Protein AF-A0A5K1EJR1-F1 (afdb_monomer_lite)

Secondary structure (DSSP, 8-state):
-EETTTTEEPPP------GGG----------GGGGT-SS--HHHHHHHHHHHHHHHHHHGGG---EETTEE-S--SHHHHHHHHHHHHHHT-SSPP-

Organism: NCBI:txid210225

Sequence (97 aa):
VFTNNMGNKSDPCITKCKERENWTKVTFKPDLAKFNMAHLEEDVVALMKKRVMDLAGCLGKSVKVELNGQRLPVKSFGDYVNLYLESASKSRPEPLP

Radius of gyration: 19.42 Å; chains: 1; bounding box: 47×41×45 Å

pLDDT: mean 92.46, std 6.81, range [66.81, 97.94]

InterPro domains:
  IPR036890 Histidine kinase/HSP90-like ATPase superfamily [G3DSA:3.30.565.10] (1-88)
  IPR036890 Histidine kinase/HSP90-like ATPase superfamily [SSF55874] (2-74)
  IPR050634 DNA Topoisomerase II [PTHR10169] (1-91)

Structure (mmCIF, N/CA/C/O backbone):
data_AF-A0A5K1EJR1-F1
#
_entry.id   AF-A0A5K1EJR1-F1
#
loop_
_atom_site.group_PDB
_atom_site.id
_atom_site.type_symbol
_atom_site.label_atom_id
_atom_site.label_alt_id
_atom_site.label_comp_id
_atom_site.label_asym_id
_atom_site.label_entity_id
_atom_site.label_seq_id
_atom_site.pdbx_PDB_ins_code
_atom_site.Cartn_x
_atom_site.Cartn_y
_atom_site.Cartn_z
_atom_site.occupancy
_atom_site.B_iso_or_equiv
_atom_site.auth_seq_id
_atom_site.auth_comp_id
_atom_site.auth_asym_id
_atom_site.auth_atom_id
_atom_site.pdbx_PDB_model_num
ATOM 1 N N . VAL A 1 1 ? 12.356 -0.811 -15.402 1.00 93.69 1 VAL A N 1
ATOM 2 C CA . VAL A 1 1 ? 11.211 -1.744 -15.269 1.00 93.69 1 VAL A CA 1
ATOM 3 C C . VAL A 1 1 ? 11.762 -3.137 -15.033 1.00 93.69 1 VAL A C 1
ATOM 5 O O . VAL A 1 1 ? 12.752 -3.494 -15.659 1.00 93.69 1 VAL A O 1
ATOM 8 N N . PHE A 1 2 ? 11.165 -3.897 -14.120 1.00 97.56 2 PHE A N 1
ATOM 9 C CA . PHE A 1 2 ? 11.524 -5.299 -13.901 1.00 97.56 2 PHE A CA 1
ATOM 10 C C . PHE A 1 2 ? 10.503 -6.213 -14.582 1.00 97.56 2 PHE A C 1
ATOM 12 O O . PHE A 1 2 ? 9.308 -5.914 -14.556 1.00 97.56 2 PHE A O 1
ATOM 19 N N . THR A 1 3 ? 10.961 -7.313 -15.180 1.00 97.31 3 THR A N 1
ATOM 20 C CA . THR A 1 3 ? 10.103 -8.335 -15.808 1.00 97.31 3 THR A CA 1
ATOM 21 C C . THR A 1 3 ? 10.600 -9.744 -15.476 1.00 97.31 3 THR A C 1
ATOM 23 O O . THR A 1 3 ? 11.666 -9.905 -14.883 1.00 97.31 3 THR A O 1
ATOM 26 N N . ASN A 1 4 ? 9.798 -10.764 -15.808 1.00 96.19 4 ASN A N 1
ATOM 27 C CA . ASN A 1 4 ? 10.104 -12.180 -15.571 1.00 96.19 4 ASN A CA 1
ATOM 28 C C . ASN A 1 4 ? 10.508 -12.475 -14.112 1.00 96.19 4 ASN A C 1
ATOM 30 O O . ASN A 1 4 ? 11.629 -12.885 -13.829 1.00 96.19 4 ASN A O 1
ATOM 34 N N . ASN A 1 5 ? 9.606 -12.163 -13.171 1.00 95.94 5 ASN A N 1
ATOM 35 C CA . ASN A 1 5 ? 9.821 -12.318 -11.725 1.00 95.94 5 ASN A CA 1
ATOM 36 C C . ASN A 1 5 ? 11.121 -11.659 -11.216 1.00 95.94 5 ASN A C 1
ATOM 38 O O . ASN A 1 5 ? 11.861 -12.251 -10.439 1.00 95.94 5 ASN A O 1
ATOM 42 N N . MET A 1 6 ? 11.387 -10.428 -11.672 1.00 95.44 6 MET A N 1
ATOM 43 C CA . MET A 1 6 ? 12.616 -9.663 -11.407 1.00 95.44 6 MET A CA 1
ATOM 44 C C . MET A 1 6 ? 13.908 -10.263 -11.983 1.00 95.44 6 MET A C 1
ATOM 46 O O . MET A 1 6 ? 14.973 -9.695 -11.753 1.00 95.44 6 MET A O 1
ATOM 50 N N . GLY A 1 7 ? 13.835 -11.335 -12.777 1.00 97.00 7 GLY A N 1
ATOM 51 C CA . GLY A 1 7 ? 14.995 -11.899 -13.472 1.00 97.00 7 GLY A CA 1
ATOM 52 C C . GLY A 1 7 ? 15.575 -10.954 -14.526 1.00 97.00 7 GLY A C 1
ATOM 53 O O . GLY A 1 7 ? 16.777 -10.962 -14.766 1.00 97.00 7 GLY A O 1
ATOM 54 N N . ASN A 1 8 ? 14.737 -10.085 -15.097 1.00 97.50 8 ASN A N 1
ATOM 55 C CA . ASN A 1 8 ? 15.161 -9.067 -16.049 1.00 97.50 8 ASN A CA 1
ATOM 56 C C . ASN A 1 8 ? 14.997 -7.671 -15.446 1.00 97.50 8 ASN A C 1
ATOM 58 O O . ASN A 1 8 ? 13.937 -7.325 -14.912 1.00 97.50 8 ASN A O 1
ATOM 62 N N . LYS A 1 9 ? 16.028 -6.841 -15.605 1.00 97.75 9 LYS A N 1
ATOM 63 C CA . LYS A 1 9 ? 16.053 -5.438 -15.189 1.00 97.75 9 LYS A CA 1
ATOM 64 C C . LYS A 1 9 ? 16.357 -4.567 -16.404 1.00 97.75 9 LYS A C 1
ATOM 66 O O . LYS A 1 9 ? 17.412 -4.715 -17.004 1.00 97.75 9 LYS A O 1
ATOM 71 N N . SER A 1 10 ? 15.445 -3.661 -16.753 1.00 97.38 10 SER A N 1
ATOM 72 C CA . SER A 1 10 ? 15.708 -2.645 -17.777 1.00 97.38 10 SER A CA 1
ATOM 73 C C . SER A 1 10 ? 16.487 -1.466 -17.199 1.00 97.38 10 SER A C 1
ATOM 75 O O . SER A 1 10 ? 16.384 -1.175 -15.999 1.00 97.38 10 SER A O 1
ATOM 77 N N . ASP A 1 11 ? 17.151 -0.722 -18.078 1.00 97.94 11 ASP A N 1
ATOM 78 C CA . ASP A 1 11 ? 17.771 0.547 -17.717 1.00 97.94 11 ASP A CA 1
ATOM 79 C C . ASP A 1 11 ? 16.738 1.555 -17.183 1.00 97.94 11 ASP A C 1
ATOM 81 O O . ASP A 1 11 ? 15.559 1.527 -17.579 1.00 97.94 11 ASP A O 1
ATOM 85 N N . PRO A 1 12 ? 17.140 2.415 -16.231 1.00 96.88 12 PRO A N 1
ATOM 86 C CA . PRO A 1 12 ? 16.282 3.464 -15.707 1.00 96.88 12 PRO A CA 1
ATOM 87 C C . PRO A 1 12 ? 16.108 4.591 -16.733 1.00 96.88 12 PRO A C 1
ATOM 89 O O . PRO A 1 12 ? 17.061 5.018 -17.376 1.00 96.88 12 PRO A O 1
ATOM 92 N N . CYS A 1 13 ? 14.892 5.131 -16.830 1.00 94.94 13 CYS A N 1
ATOM 93 C CA . CYS A 1 13 ? 14.651 6.397 -17.517 1.00 94.94 13 CYS A CA 1
ATOM 94 C C . CYS A 1 13 ? 14.792 7.531 -16.497 1.00 94.94 13 CYS A C 1
ATOM 96 O O . CYS A 1 13 ? 14.021 7.589 -15.538 1.00 94.94 13 CYS A O 1
ATOM 98 N N . ILE A 1 14 ? 15.793 8.395 -16.677 1.00 96.44 14 ILE A N 1
ATOM 99 C CA . ILE A 1 14 ? 16.098 9.498 -15.761 1.00 96.44 14 ILE A CA 1
ATOM 100 C C . ILE A 1 14 ? 15.877 10.815 -16.503 1.00 96.44 14 ILE A C 1
ATOM 102 O O . ILE A 1 14 ? 16.524 11.090 -17.511 1.00 96.44 14 ILE A O 1
ATOM 106 N N . THR A 1 15 ? 14.971 11.641 -15.988 1.00 95.31 15 THR A N 1
ATOM 107 C CA . THR A 1 15 ? 14.628 12.955 -16.545 1.00 95.31 15 THR A CA 1
ATOM 108 C C . THR A 1 15 ? 14.685 14.024 -15.461 1.00 95.31 15 THR A C 1
ATOM 110 O O . THR A 1 15 ? 14.643 13.720 -14.269 1.00 95.31 15 THR A O 1
ATOM 113 N N . LYS A 1 16 ? 14.760 15.299 -15.861 1.00 95.75 16 LYS A N 1
ATOM 114 C CA . LYS A 1 16 ? 14.651 16.418 -14.913 1.00 95.75 16 LYS A CA 1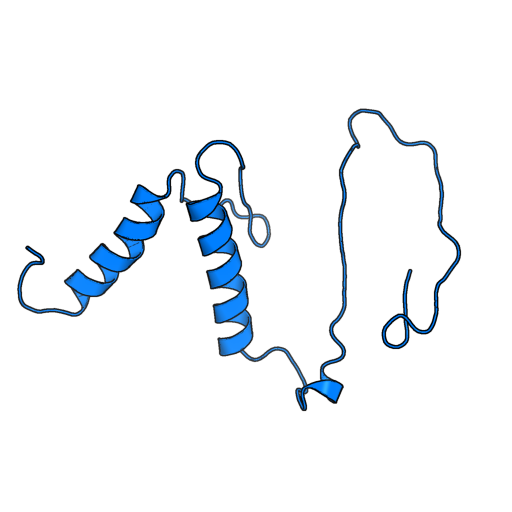
ATOM 115 C C . LYS A 1 16 ? 13.305 16.335 -14.181 1.00 95.75 16 LYS A C 1
ATOM 117 O O . LYS A 1 16 ? 12.270 16.214 -14.830 1.00 95.75 16 LYS A O 1
ATOM 122 N N . CYS A 1 17 ? 13.337 16.414 -12.855 1.00 94.62 17 CYS A N 1
ATOM 123 C CA . CYS A 1 17 ? 12.164 16.362 -11.984 1.00 94.62 17 CYS A CA 1
ATOM 124 C C . CYS A 1 17 ? 11.984 17.719 -11.295 1.00 94.62 17 CYS A C 1
ATOM 126 O O . CYS A 1 17 ? 12.969 18.336 -10.877 1.00 94.62 17 CYS A O 1
ATOM 128 N N . LYS A 1 18 ? 10.744 18.203 -11.194 1.00 95.06 18 LYS A N 1
ATOM 129 C CA . LYS A 1 18 ? 10.439 19.410 -10.414 1.00 95.06 18 LYS A CA 1
ATOM 130 C C . LYS A 1 18 ? 10.371 19.045 -8.935 1.00 95.06 18 LYS A C 1
ATOM 132 O O . LYS A 1 18 ? 9.867 17.989 -8.582 1.00 95.06 18 LYS A O 1
ATOM 137 N N . GLU A 1 19 ? 10.765 19.957 -8.055 1.00 91.69 19 GLU A N 1
ATOM 138 C CA . GLU A 1 19 ? 10.738 19.728 -6.601 1.00 91.69 19 GLU A CA 1
ATOM 139 C C . GLU A 1 19 ? 9.345 19.325 -6.073 1.00 91.69 19 GLU A C 1
ATOM 141 O O . GLU A 1 19 ? 9.219 18.478 -5.193 1.00 91.69 19 GLU A O 1
ATOM 146 N N . ARG A 1 20 ? 8.275 19.864 -6.679 1.00 92.50 20 ARG A N 1
ATOM 147 C CA . ARG A 1 20 ? 6.877 19.527 -6.346 1.00 92.50 20 ARG A CA 1
ATOM 148 C C . ARG A 1 20 ? 6.443 18.120 -6.780 1.00 92.50 20 ARG A C 1
ATOM 150 O O . ARG A 1 20 ? 5.382 17.668 -6.368 1.00 92.50 20 ARG A O 1
ATOM 157 N N . GLU A 1 21 ? 7.229 17.439 -7.608 1.00 91.19 21 GLU A N 1
ATOM 158 C CA . GLU A 1 21 ? 6.964 16.088 -8.121 1.00 91.19 21 GLU A CA 1
ATOM 159 C C . GLU A 1 21 ? 7.768 15.023 -7.345 1.00 91.19 21 GLU A C 1
ATOM 161 O O . GLU A 1 21 ? 8.019 13.929 -7.843 1.00 91.19 21 GLU A O 1
ATOM 166 N N . ASN A 1 22 ? 8.166 15.329 -6.104 1.00 92.50 22 ASN A N 1
ATOM 167 C CA . ASN A 1 22 ? 8.880 14.402 -5.232 1.00 92.50 22 ASN A CA 1
ATOM 168 C C . ASN A 1 22 ? 7.929 13.365 -4.609 1.00 92.50 22 ASN A C 1
ATOM 170 O O . ASN A 1 22 ? 7.352 13.578 -3.541 1.00 92.50 22 ASN A O 1
ATOM 174 N N . TRP A 1 23 ? 7.753 12.237 -5.291 1.00 94.88 23 TRP A N 1
ATOM 175 C CA . TRP A 1 23 ? 6.977 11.100 -4.805 1.00 94.88 23 TRP A CA 1
ATOM 176 C C . TRP A 1 23 ? 7.532 9.783 -5.346 1.00 94.88 23 TRP A C 1
ATOM 178 O O . TRP A 1 23 ? 8.249 9.737 -6.343 1.00 94.88 23 TRP A O 1
ATOM 188 N N . THR A 1 24 ? 7.162 8.682 -4.693 1.00 95.94 24 THR A N 1
ATOM 189 C CA . THR A 1 24 ? 7.456 7.327 -5.172 1.00 95.94 24 THR A CA 1
ATOM 190 C C . THR A 1 24 ? 6.155 6.641 -5.565 1.00 95.94 24 THR A C 1
ATOM 192 O O . THR A 1 24 ? 5.235 6.553 -4.755 1.00 95.94 24 THR A O 1
ATOM 195 N N . LYS A 1 25 ? 6.073 6.129 -6.799 1.00 95.69 25 LYS A N 1
ATOM 196 C CA . LYS A 1 25 ? 4.963 5.283 -7.257 1.00 95.69 25 LYS A CA 1
ATOM 197 C C . LYS A 1 25 ? 5.497 3.912 -7.609 1.00 95.69 25 LYS A C 1
ATOM 199 O O . LYS A 1 25 ? 6.387 3.782 -8.446 1.00 95.69 25 LYS A O 1
ATOM 204 N N . VAL A 1 26 ? 4.889 2.895 -7.018 1.00 97.00 26 VAL A N 1
ATOM 205 C CA . VAL A 1 26 ? 5.125 1.502 -7.380 1.00 97.00 26 VAL A CA 1
ATOM 206 C C . VAL A 1 26 ? 3.941 1.022 -8.210 1.00 97.00 26 VAL A C 1
ATOM 208 O O . VAL A 1 26 ? 2.786 1.227 -7.847 1.00 97.00 26 VAL A O 1
ATOM 211 N N . THR A 1 27 ? 4.219 0.397 -9.350 1.00 97.44 27 THR A N 1
ATOM 212 C CA . THR A 1 27 ? 3.211 -0.246 -10.196 1.00 97.44 27 THR A CA 1
ATOM 213 C C . THR A 1 27 ? 3.713 -1.637 -10.533 1.00 97.44 27 THR A C 1
ATOM 215 O O . THR A 1 27 ? 4.847 -1.791 -10.983 1.00 97.44 27 THR A O 1
ATOM 218 N N . PHE A 1 28 ? 2.883 -2.647 -10.297 1.00 97.19 28 PHE A N 1
ATOM 219 C CA . PHE A 1 28 ? 3.221 -4.035 -10.573 1.00 97.19 28 PHE A CA 1
ATOM 220 C C . PHE A 1 28 ? 2.011 -4.767 -11.151 1.00 97.19 28 PHE A C 1
ATOM 222 O O . PHE A 1 28 ? 0.866 -4.384 -10.914 1.00 97.19 28 PHE A O 1
ATOM 229 N N . LYS A 1 29 ? 2.286 -5.829 -11.908 1.00 96.50 29 LYS A N 1
ATOM 230 C CA . LYS A 1 29 ? 1.296 -6.803 -12.364 1.00 96.50 29 LYS A CA 1
ATOM 231 C C . LYS A 1 29 ? 1.696 -8.156 -11.769 1.00 96.50 29 LYS A C 1
ATOM 233 O O . LYS A 1 29 ? 2.796 -8.614 -12.083 1.00 96.50 29 LYS A O 1
ATOM 238 N N . PRO A 1 30 ? 0.882 -8.759 -10.888 1.00 96.00 30 PRO A N 1
ATOM 239 C CA . PRO A 1 30 ? 1.222 -10.040 -10.287 1.00 96.00 30 PRO A CA 1
ATOM 240 C C . PRO A 1 30 ? 1.261 -11.142 -11.348 1.00 96.00 30 PRO A C 1
ATOM 242 O O . PRO A 1 30 ? 0.489 -11.136 -12.309 1.00 96.00 30 PRO A O 1
ATOM 245 N N . ASP A 1 31 ? 2.164 -12.095 -11.150 1.00 96.88 31 ASP A N 1
ATOM 246 C CA . ASP A 1 31 ? 2.233 -13.320 -11.939 1.00 96.88 31 ASP A CA 1
ATOM 247 C C . ASP A 1 31 ? 1.207 -14.321 -11.396 1.00 96.88 31 ASP A C 1
ATOM 249 O O . ASP A 1 31 ? 1.512 -15.151 -10.541 1.00 96.88 31 ASP A O 1
ATOM 253 N N . LEU A 1 32 ? -0.045 -14.167 -11.835 1.00 96.81 32 LEU A N 1
ATOM 254 C CA . LEU A 1 32 ? -1.186 -14.930 -11.320 1.00 96.81 32 LEU A CA 1
ATOM 255 C C . LEU A 1 32 ? -1.064 -16.437 -11.578 1.00 96.81 32 LEU A C 1
ATOM 257 O O . LEU A 1 32 ? -1.530 -17.229 -10.762 1.00 96.81 32 LEU A O 1
ATOM 261 N N . ALA A 1 33 ? -0.365 -16.838 -12.644 1.00 96.81 33 ALA A N 1
ATOM 262 C CA . ALA A 1 33 ? -0.143 -18.244 -12.964 1.00 96.81 33 ALA A CA 1
ATOM 263 C C . ALA A 1 33 ? 0.627 -18.971 -11.849 1.00 96.81 33 ALA A C 1
ATOM 265 O O . ALA A 1 33 ? 0.327 -20.123 -11.554 1.00 96.81 33 ALA A O 1
ATOM 266 N N . LYS A 1 34 ? 1.552 -18.288 -11.156 1.00 96.31 34 LYS A N 1
ATOM 267 C CA . LYS A 1 34 ? 2.263 -18.862 -9.996 1.00 96.31 34 LYS A CA 1
ATOM 268 C C . LYS A 1 34 ? 1.377 -19.095 -8.776 1.00 96.31 34 LYS A C 1
ATOM 270 O O . LYS A 1 34 ? 1.747 -19.872 -7.903 1.00 96.31 34 LYS A O 1
ATOM 275 N N . PHE A 1 35 ? 0.232 -18.426 -8.719 1.00 95.94 35 PHE A N 1
ATOM 276 C CA . PHE A 1 35 ? -0.771 -18.599 -7.674 1.00 95.94 35 PHE A CA 1
ATOM 277 C C . PHE A 1 35 ? -1.929 -19.493 -8.133 1.00 95.94 35 PHE A C 1
ATOM 279 O O . PHE A 1 35 ? -2.910 -19.615 -7.410 1.00 95.94 35 PHE A O 1
ATOM 286 N N . ASN A 1 36 ? -1.826 -20.120 -9.315 1.00 96.25 36 ASN A N 1
ATOM 287 C CA . ASN A 1 36 ? -2.908 -20.873 -9.956 1.00 96.25 36 ASN A CA 1
ATOM 288 C C . ASN A 1 36 ? -4.189 -20.040 -10.162 1.00 96.25 36 ASN A C 1
ATOM 290 O O . ASN A 1 36 ? -5.295 -20.570 -10.112 1.00 96.25 36 ASN A O 1
ATOM 294 N N . MET A 1 37 ? -4.039 -18.735 -10.409 1.00 96.19 37 MET A N 1
ATOM 295 C CA . MET A 1 37 ? -5.143 -17.796 -10.617 1.00 96.19 37 MET A CA 1
ATOM 296 C C . MET A 1 37 ? -5.184 -17.318 -12.073 1.00 96.19 37 MET A C 1
ATOM 298 O O . MET A 1 37 ? -4.148 -17.054 -12.687 1.00 96.19 37 MET A O 1
ATOM 302 N N . ALA A 1 38 ? -6.387 -17.142 -12.623 1.00 95.88 38 ALA A N 1
ATOM 303 C CA . ALA A 1 38 ? -6.578 -16.543 -13.951 1.00 95.88 38 ALA A CA 1
ATOM 304 C C . ALA A 1 38 ? -6.776 -15.018 -13.885 1.00 95.88 38 ALA A C 1
ATOM 306 O O . ALA A 1 38 ? -6.374 -14.279 -14.783 1.00 95.88 38 ALA A O 1
ATOM 307 N N . HIS A 1 39 ? -7.395 -14.543 -12.809 1.00 96.25 39 HIS A N 1
ATOM 308 C CA . HIS A 1 39 ? -7.668 -13.138 -12.526 1.00 96.25 39 HIS A CA 1
ATOM 309 C C . HIS A 1 39 ? -7.690 -12.937 -11.005 1.00 96.25 39 HIS A C 1
ATOM 311 O O . HIS A 1 39 ? -7.619 -13.907 -10.257 1.00 96.25 39 HIS A O 1
ATOM 317 N N . LEU A 1 40 ? -7.750 -11.688 -10.541 1.00 96.44 40 LEU A N 1
ATOM 318 C CA . LEU A 1 40 ? -7.950 -11.410 -9.119 1.00 96.44 40 LEU A CA 1
ATOM 319 C C . LEU A 1 40 ? -9.426 -11.620 -8.775 1.00 96.44 40 LEU A C 1
ATOM 321 O O . LEU A 1 40 ? -10.271 -10.838 -9.208 1.00 96.44 40 LEU A O 1
ATOM 325 N N . GLU A 1 41 ? -9.702 -12.679 -8.023 1.00 96.50 41 GLU A N 1
ATOM 326 C CA . GLU A 1 41 ? -11.033 -13.017 -7.519 1.00 96.50 41 GLU A CA 1
ATOM 327 C C . GLU A 1 41 ? -11.546 -11.954 -6.534 1.00 96.50 41 GLU A C 1
ATOM 329 O O . GLU A 1 41 ? -10.780 -11.168 -5.960 1.00 96.50 41 GLU A O 1
ATOM 334 N N . GLU A 1 42 ? -12.867 -11.887 -6.371 1.00 97.12 42 GLU A N 1
ATOM 335 C CA . GLU A 1 42 ? -13.523 -10.825 -5.604 1.00 97.12 42 GLU A CA 1
ATOM 336 C C . GLU A 1 42 ? -13.104 -10.810 -4.127 1.00 97.12 42 GLU A C 1
ATOM 338 O O . 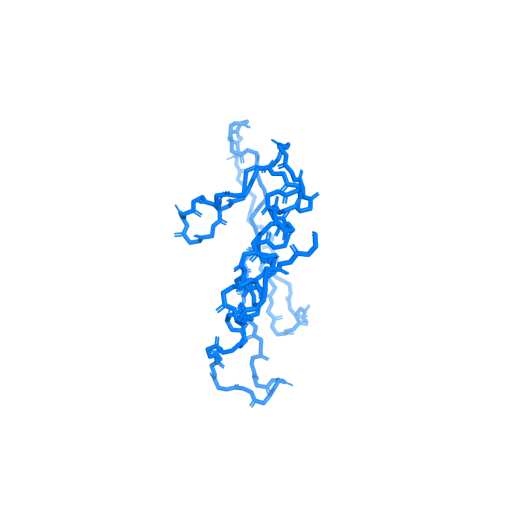GLU A 1 42 ? -12.908 -9.737 -3.553 1.00 97.12 42 GLU A O 1
ATOM 343 N N . ASP A 1 43 ? -12.903 -11.979 -3.528 1.00 95.94 43 ASP A N 1
ATOM 344 C CA . ASP A 1 43 ? -12.466 -12.156 -2.143 1.00 95.94 43 ASP A CA 1
ATOM 345 C C . ASP A 1 43 ? -11.021 -11.675 -1.920 1.00 95.94 43 ASP A C 1
ATOM 347 O O . ASP A 1 43 ? -10.741 -10.954 -0.957 1.00 95.94 43 ASP A O 1
ATOM 351 N N . VAL A 1 44 ? -10.110 -11.973 -2.849 1.00 96.25 44 VAL A N 1
ATOM 352 C CA . VAL A 1 44 ? -8.725 -11.486 -2.841 1.00 96.25 44 VAL A CA 1
ATOM 353 C C . VAL A 1 44 ? -8.706 -9.968 -2.984 1.00 96.25 44 VAL A C 1
ATOM 355 O O . VAL A 1 44 ? -7.998 -9.275 -2.243 1.00 96.25 44 VAL A O 1
ATOM 358 N N . VAL A 1 45 ? -9.519 -9.423 -3.892 1.00 97.25 45 VAL A N 1
ATOM 359 C CA . VAL A 1 45 ? -9.678 -7.971 -4.037 1.00 97.25 45 VAL A CA 1
ATOM 360 C C . VAL A 1 45 ? -10.255 -7.363 -2.757 1.00 97.25 45 VAL A C 1
ATOM 362 O O . VAL A 1 45 ? -9.762 -6.325 -2.309 1.00 97.25 45 VAL A O 1
ATOM 365 N N . ALA A 1 46 ? -11.255 -7.987 -2.135 1.00 97.31 46 ALA A N 1
ATOM 366 C CA . ALA A 1 46 ? -11.827 -7.531 -0.871 1.00 97.31 46 ALA A CA 1
ATOM 367 C C . ALA A 1 46 ? -10.774 -7.513 0.246 1.00 97.31 46 ALA A C 1
ATOM 369 O O . ALA A 1 46 ? -10.668 -6.519 0.970 1.00 97.31 46 ALA A O 1
ATOM 370 N N . LEU A 1 47 ? -9.926 -8.542 0.329 1.00 97.31 47 LEU A N 1
ATOM 371 C CA . LEU A 1 47 ? -8.828 -8.610 1.291 1.00 97.31 47 LEU A CA 1
ATOM 372 C C . LEU A 1 47 ? -7.782 -7.508 1.053 1.00 97.31 47 LEU A C 1
ATOM 374 O O . LEU A 1 47 ? -7.337 -6.863 2.006 1.00 97.31 47 LEU A O 1
ATOM 378 N N . MET A 1 48 ? -7.424 -7.233 -0.206 1.00 97.62 48 MET A N 1
ATOM 379 C CA . MET A 1 48 ? -6.525 -6.124 -0.553 1.00 97.62 48 MET A CA 1
ATOM 380 C C . MET A 1 48 ? -7.133 -4.767 -0.179 1.00 97.62 48 MET A C 1
ATOM 382 O O . MET A 1 48 ? -6.460 -3.951 0.450 1.00 97.62 48 MET A O 1
ATOM 386 N N . LYS A 1 49 ? -8.415 -4.532 -0.498 1.00 97.06 49 LYS A N 1
ATOM 387 C CA . LYS A 1 49 ? -9.140 -3.306 -0.115 1.00 97.06 49 LYS A CA 1
ATOM 388 C C . LYS A 1 49 ? -9.171 -3.136 1.406 1.00 97.06 49 LYS A C 1
ATOM 390 O O . LYS A 1 49 ? -8.864 -2.054 1.909 1.00 97.06 49 LYS A O 1
ATOM 395 N N . LYS A 1 50 ? -9.463 -4.215 2.139 1.00 95.75 50 LYS A N 1
ATOM 396 C CA . LYS A 1 50 ? -9.426 -4.253 3.606 1.00 95.75 50 LYS A CA 1
ATOM 397 C C . LYS A 1 50 ? -8.042 -3.881 4.131 1.00 95.75 50 LYS A C 1
ATOM 399 O O . LYS A 1 50 ? -7.934 -3.074 5.047 1.00 95.75 50 LYS A O 1
ATOM 404 N N . ARG A 1 51 ? -6.968 -4.371 3.507 1.00 97.19 51 ARG A N 1
ATOM 405 C CA . ARG A 1 51 ? -5.596 -4.029 3.907 1.00 97.19 51 ARG A CA 1
ATOM 406 C C . ARG A 1 51 ? -5.257 -2.547 3.721 1.00 97.19 51 ARG A C 1
ATOM 408 O O . ARG A 1 51 ? -4.500 -2.001 4.520 1.00 97.19 51 ARG A O 1
ATOM 415 N N . VAL A 1 52 ? -5.835 -1.877 2.722 1.00 96.44 52 VAL A N 1
ATOM 416 C CA . VAL A 1 52 ? -5.704 -0.415 2.574 1.00 96.44 52 VAL A CA 1
ATOM 417 C C . VAL A 1 52 ? -6.442 0.320 3.701 1.00 96.44 52 VAL A C 1
ATOM 419 O O . VAL A 1 52 ? -5.926 1.304 4.231 1.00 96.44 52 VAL A O 1
ATOM 422 N N . MET A 1 53 ? -7.602 -0.187 4.127 1.00 94.31 53 MET A N 1
ATOM 423 C CA . MET A 1 53 ? -8.328 0.335 5.291 1.00 94.31 53 MET A CA 1
ATOM 424 C C . MET A 1 53 ? -7.555 0.141 6.602 1.00 94.31 53 MET A C 1
ATOM 426 O O . MET A 1 53 ? -7.480 1.079 7.396 1.00 94.31 53 MET A O 1
ATOM 430 N N . ASP A 1 54 ? -6.907 -1.012 6.791 1.00 94.38 54 ASP A N 1
ATOM 431 C CA . ASP A 1 54 ? -6.023 -1.255 7.939 1.00 94.38 54 ASP A CA 1
ATOM 432 C C . ASP A 1 54 ? -4.899 -0.212 8.009 1.00 94.38 54 ASP A C 1
ATOM 434 O O . ASP A 1 54 ? -4.632 0.349 9.069 1.00 94.38 54 ASP A O 1
ATOM 438 N N . LEU A 1 55 ? -4.252 0.087 6.875 1.00 94.25 55 LEU A N 1
ATOM 439 C CA . LEU A 1 55 ? -3.196 1.102 6.812 1.00 94.25 55 LEU A CA 1
ATOM 440 C C . LEU A 1 55 ? -3.714 2.492 7.199 1.00 94.25 55 LEU A C 1
ATOM 442 O O . LEU A 1 55 ? -3.038 3.200 7.943 1.00 94.25 55 LEU A O 1
ATOM 446 N N . ALA A 1 56 ? -4.911 2.872 6.745 1.00 94.31 56 ALA A N 1
ATOM 447 C CA . ALA A 1 56 ? -5.529 4.142 7.126 1.00 94.31 56 ALA A CA 1
ATOM 448 C C . ALA A 1 56 ? -5.775 4.234 8.643 1.00 94.31 56 ALA A C 1
ATOM 450 O O . ALA A 1 56 ? -5.490 5.264 9.254 1.00 94.31 56 ALA A O 1
ATOM 451 N N . GLY A 1 57 ? -6.242 3.145 9.260 1.00 93.75 57 GLY A N 1
ATOM 452 C CA . GLY A 1 57 ? -6.440 3.063 10.709 1.00 93.75 57 GLY A CA 1
ATOM 453 C C . GLY A 1 57 ? -5.137 3.125 11.505 1.00 93.75 57 GLY A C 1
ATOM 454 O O . GLY A 1 57 ? -5.046 3.867 12.482 1.00 93.75 57 GLY A O 1
ATOM 455 N N . CYS A 1 58 ? -4.117 2.380 11.074 1.00 92.44 58 CYS A N 1
ATOM 456 C CA . CYS A 1 58 ? -2.839 2.270 11.784 1.00 92.44 58 CYS A CA 1
ATOM 457 C C . CYS A 1 58 ? -1.957 3.521 11.657 1.00 92.44 58 CYS A C 1
ATOM 459 O O . CYS A 1 58 ? -1.245 3.859 12.600 1.00 92.44 58 CYS A O 1
ATOM 461 N N . LEU A 1 59 ? -1.982 4.212 10.512 1.00 91.56 59 LEU A N 1
ATOM 462 C CA . LEU A 1 59 ? -1.180 5.426 10.294 1.00 91.56 59 LEU A CA 1
ATOM 463 C C . LEU A 1 59 ? -1.828 6.682 10.904 1.00 91.56 59 LEU A C 1
ATOM 465 O O . LEU A 1 59 ? -1.141 7.673 11.166 1.00 91.56 59 LEU A O 1
ATOM 469 N N . GLY A 1 60 ? -3.140 6.642 11.155 1.00 81.81 60 GLY A N 1
ATOM 470 C CA . GLY A 1 60 ? -3.879 7.698 11.840 1.00 81.81 60 GLY A CA 1
ATOM 471 C C . GLY A 1 60 ? -3.838 9.051 11.119 1.00 81.81 60 GLY A C 1
ATOM 472 O O . GLY A 1 60 ? -3.866 9.140 9.894 1.00 81.81 60 GLY A O 1
ATOM 473 N N . LYS A 1 61 ? -3.782 10.142 11.893 1.00 82.81 61 LYS A N 1
ATOM 474 C CA . LYS A 1 61 ? -3.969 11.518 11.389 1.00 82.81 61 LYS A CA 1
ATOM 475 C C . LYS A 1 61 ? -2.837 12.026 10.490 1.00 82.81 61 LYS A C 1
ATOM 477 O O . LYS A 1 61 ? -3.040 12.999 9.765 1.00 82.81 61 LYS A O 1
ATOM 482 N N . SER A 1 62 ? -1.664 11.401 10.547 1.00 87.00 62 SER A N 1
ATOM 483 C CA . SER A 1 62 ? -0.459 11.879 9.862 1.00 87.00 62 SER A CA 1
ATOM 484 C C . SER A 1 62 ? -0.467 11.583 8.363 1.00 87.00 62 SER A C 1
ATOM 486 O O . SER A 1 62 ? 0.193 12.287 7.601 1.00 87.00 62 SER A O 1
ATOM 488 N N . VAL A 1 63 ? -1.218 10.567 7.924 1.00 91.94 63 VAL A N 1
ATOM 489 C CA . VAL A 1 63 ? -1.225 10.110 6.529 1.00 91.94 63 VAL A CA 1
AT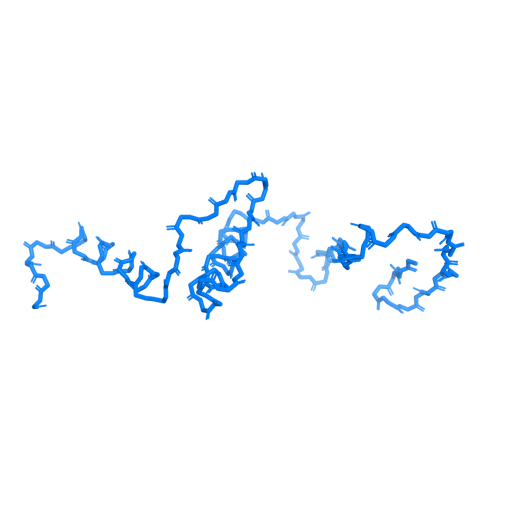OM 490 C C . VAL A 1 63 ? -2.652 10.068 5.998 1.00 91.94 63 VAL A C 1
ATOM 492 O O . VAL A 1 63 ? -3.542 9.463 6.585 1.00 91.94 63 VAL A O 1
ATOM 495 N N . LYS A 1 64 ? -2.879 10.706 4.846 1.00 92.38 64 LYS A N 1
ATOM 496 C CA . LYS A 1 64 ? -4.145 10.603 4.113 1.00 92.38 64 LYS A CA 1
ATOM 497 C C . LYS A 1 64 ? -4.046 9.421 3.157 1.00 92.38 64 LYS A C 1
ATOM 499 O O . LYS A 1 64 ? -3.207 9.435 2.263 1.00 92.38 64 LYS A O 1
ATOM 504 N N . VAL A 1 65 ? -4.891 8.416 3.359 1.00 94.81 65 VAL A N 1
ATOM 505 C CA . VAL A 1 65 ? -4.922 7.211 2.525 1.00 94.81 65 VAL A CA 1
ATOM 506 C C . VAL A 1 65 ? -6.101 7.282 1.558 1.00 94.81 65 VAL A C 1
ATOM 508 O O . VAL A 1 65 ? -7.228 7.599 1.951 1.00 94.81 65 VAL A O 1
ATOM 511 N N . GLU A 1 66 ? -5.831 6.977 0.292 1.00 96.00 66 GLU A N 1
ATOM 512 C CA . GLU A 1 66 ? -6.818 6.929 -0.783 1.00 96.00 66 GLU A CA 1
ATOM 513 C C . GLU A 1 66 ? -6.782 5.564 -1.471 1.00 96.00 66 GLU A C 1
ATOM 515 O O . GLU A 1 66 ? -5.724 4.952 -1.626 1.00 96.00 66 GLU A O 1
ATOM 520 N N . LEU A 1 67 ? -7.952 5.097 -1.897 1.00 96.75 67 LEU A N 1
ATOM 521 C CA . LEU A 1 67 ? -8.139 3.867 -2.651 1.00 96.75 67 LEU A CA 1
ATOM 522 C C . LEU A 1 67 ? -8.959 4.195 -3.900 1.00 96.75 67 LEU A C 1
ATOM 524 O O . LEU A 1 67 ? -10.073 4.697 -3.790 1.00 96.75 67 LEU A O 1
ATOM 528 N N . ASN A 1 68 ? -8.410 3.930 -5.089 1.00 96.06 68 ASN A N 1
ATOM 529 C CA . ASN A 1 68 ? -9.057 4.215 -6.380 1.00 96.06 68 ASN A CA 1
ATOM 530 C C . ASN A 1 68 ? -9.562 5.668 -6.518 1.00 96.06 68 ASN A C 1
ATOM 532 O O . ASN A 1 68 ? -10.638 5.913 -7.055 1.00 96.06 68 ASN A O 1
ATOM 536 N N . GLY A 1 69 ? -8.792 6.633 -6.003 1.00 95.38 69 GLY A N 1
ATOM 537 C CA . GLY A 1 69 ? -9.136 8.060 -6.032 1.00 95.38 69 GLY A CA 1
ATOM 538 C C . GLY A 1 69 ? -10.158 8.498 -4.977 1.00 95.38 69 GLY A C 1
ATOM 539 O O . GLY A 1 69 ? -10.539 9.665 -4.951 1.00 95.38 69 GLY A O 1
ATOM 540 N N . GLN A 1 70 ? -10.603 7.593 -4.100 1.00 95.94 70 GLN A N 1
ATOM 541 C CA . GLN A 1 70 ? -11.499 7.914 -2.992 1.00 95.94 70 GLN A CA 1
ATOM 542 C C . GLN A 1 70 ? -10.749 7.894 -1.663 1.00 95.94 70 GLN A C 1
ATOM 544 O O . GLN A 1 70 ? -10.081 6.918 -1.313 1.00 95.94 70 GLN A O 1
ATOM 549 N N . ARG A 1 71 ? -10.883 8.973 -0.890 1.00 93.50 71 ARG A N 1
ATOM 550 C CA . ARG A 1 71 ? -10.289 9.077 0.443 1.00 93.50 71 ARG A CA 1
ATOM 551 C C . ARG A 1 71 ? -11.036 8.205 1.444 1.00 93.50 71 ARG A C 1
ATOM 553 O O . ARG A 1 71 ? -12.255 8.304 1.565 1.00 93.50 71 ARG A O 1
ATOM 560 N N . LEU A 1 72 ? -10.295 7.408 2.211 1.00 93.06 72 LEU A N 1
ATOM 561 C CA . LEU A 1 72 ? -10.889 6.564 3.244 1.00 93.06 72 LEU A CA 1
ATOM 562 C C . LEU A 1 72 ? -11.333 7.403 4.461 1.00 93.06 72 LEU A C 1
ATOM 564 O O . LEU A 1 72 ? -10.573 8.264 4.917 1.00 93.06 72 LEU A O 1
ATOM 568 N N . PRO A 1 73 ? -12.539 7.167 5.016 1.00 88.19 73 PRO A N 1
ATOM 569 C CA . PRO A 1 73 ? -13.121 7.981 6.087 1.00 88.19 73 PRO A CA 1
ATOM 570 C C . PRO A 1 73 ? -12.610 7.606 7.492 1.00 88.19 73 PRO A C 1
ATOM 572 O O . PRO A 1 73 ? -13.334 7.751 8.470 1.00 88.19 73 PRO A O 1
ATOM 575 N N . VAL A 1 74 ? -11.366 7.139 7.613 1.00 89.81 74 VAL A N 1
ATOM 576 C C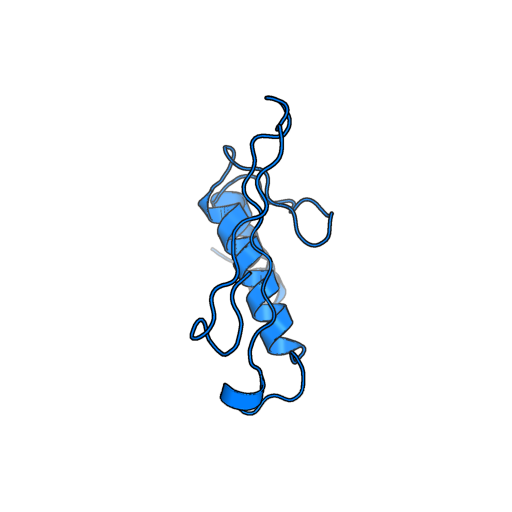A . VAL A 1 74 ? -10.751 6.720 8.881 1.00 89.81 74 VAL A CA 1
ATOM 577 C C . VAL A 1 74 ? -9.664 7.726 9.244 1.00 89.81 74 VAL A C 1
ATOM 579 O O . VAL A 1 74 ? -8.740 7.945 8.459 1.00 89.81 74 VAL A O 1
ATOM 582 N N . LYS A 1 75 ? -9.787 8.386 10.402 1.00 85.12 75 LYS A N 1
ATOM 583 C CA . LYS A 1 75 ? -8.852 9.443 10.836 1.00 85.12 75 LYS A CA 1
ATOM 584 C C . LYS A 1 75 ? -8.032 9.030 12.053 1.00 85.12 75 LYS A C 1
ATOM 586 O O . LYS A 1 75 ? -7.041 9.688 12.371 1.00 85.12 75 LYS A O 1
ATOM 591 N N . SER A 1 76 ? -8.443 7.980 12.753 1.00 90.06 76 SER A N 1
ATOM 592 C CA . SER A 1 76 ? -7.766 7.470 13.935 1.00 90.06 76 SER A CA 1
ATOM 593 C C . SER A 1 76 ? -7.864 5.948 14.018 1.00 90.06 76 SER A C 1
ATOM 595 O O . SER A 1 76 ? -8.744 5.335 13.412 1.00 90.06 76 SER A O 1
ATOM 597 N N . PHE A 1 77 ? -6.980 5.343 14.810 1.00 92.44 77 PHE A N 1
ATOM 598 C CA . PHE A 1 77 ? -7.075 3.920 15.122 1.00 92.44 77 PHE A CA 1
ATOM 599 C C . PHE A 1 77 ? -8.382 3.585 15.859 1.00 92.44 77 PHE A C 1
ATOM 601 O O . PHE A 1 77 ? -8.960 2.530 15.625 1.00 92.44 77 PHE A O 1
ATOM 608 N N . GLY A 1 78 ? -8.893 4.505 16.687 1.00 93.19 78 GLY A N 1
ATOM 609 C CA . GLY A 1 78 ? -10.197 4.360 17.339 1.00 93.19 78 GLY A CA 1
ATOM 610 C C . GLY A 1 78 ? -11.346 4.287 16.332 1.00 93.19 78 GLY A C 1
ATOM 611 O O . GLY A 1 78 ? -12.167 3.381 16.422 1.00 93.19 78 GLY A O 1
ATOM 612 N N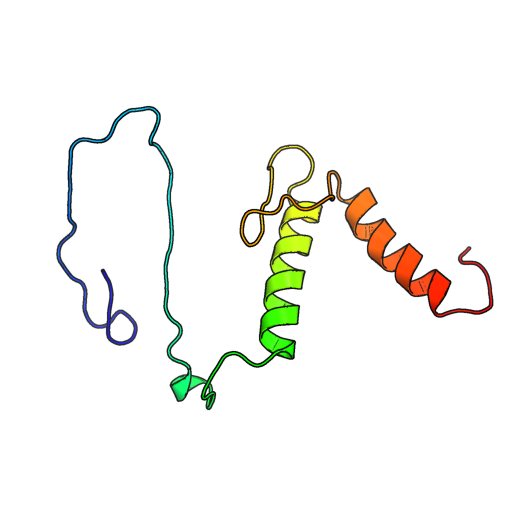 . ASP A 1 79 ? -11.356 5.163 15.320 1.00 91.38 79 ASP A N 1
ATOM 613 C CA . ASP A 1 79 ? -12.359 5.134 14.241 1.00 91.38 79 ASP A CA 1
ATOM 614 C C . ASP A 1 79 ? -12.324 3.784 13.512 1.00 91.38 79 ASP A C 1
ATOM 616 O O . ASP A 1 79 ? -13.361 3.205 13.208 1.00 91.38 79 ASP A O 1
ATOM 620 N N . TYR A 1 80 ? -11.118 3.268 13.256 1.00 94.25 80 TYR A N 1
ATOM 621 C CA . TYR A 1 80 ? -10.920 1.967 12.626 1.00 94.25 80 TYR A CA 1
ATOM 622 C C . TYR A 1 80 ? -11.466 0.818 13.482 1.00 94.25 80 TYR A C 1
ATOM 624 O O . TYR A 1 80 ? -12.175 -0.035 12.957 1.00 94.25 80 TYR A O 1
ATOM 632 N N . VAL A 1 81 ? -11.181 0.798 14.789 1.00 94.12 81 VAL A N 1
ATOM 633 C CA . VAL A 1 81 ? -11.719 -0.218 15.713 1.00 94.12 81 VAL A CA 1
ATOM 634 C C . VAL A 1 81 ? -13.246 -0.135 15.788 1.00 94.12 81 VAL A C 1
ATOM 636 O O . VAL A 1 81 ? -13.911 -1.172 15.753 1.00 94.12 81 VAL A O 1
ATOM 639 N N . ASN A 1 82 ? -13.809 1.076 15.808 1.00 92.06 82 ASN A N 1
ATOM 640 C CA . ASN A 1 82 ? -15.257 1.286 15.848 1.00 92.06 82 ASN A CA 1
ATOM 641 C C . ASN A 1 82 ? -15.983 0.646 14.657 1.00 92.06 82 ASN A C 1
ATOM 643 O O . ASN A 1 82 ? -17.071 0.117 14.853 1.00 92.06 82 ASN A O 1
ATOM 647 N N . LEU A 1 83 ? -15.373 0.572 13.466 1.00 91.38 83 LEU A N 1
ATOM 648 C CA . LEU A 1 83 ? -15.964 -0.146 12.323 1.00 91.38 83 LEU A CA 1
ATOM 649 C C . LEU A 1 83 ? -16.251 -1.623 12.641 1.00 91.38 83 LEU A C 1
ATOM 651 O O . LEU A 1 83 ? -17.263 -2.175 12.206 1.00 91.38 83 LEU A O 1
ATOM 655 N N . TYR A 1 84 ? -15.376 -2.269 13.415 1.00 90.88 84 TYR A N 1
ATOM 656 C CA . TYR A 1 84 ? -15.570 -3.659 13.831 1.00 90.88 84 TYR A CA 1
ATOM 657 C C . TYR A 1 84 ? -16.609 -3.776 14.942 1.00 90.88 84 TYR A C 1
ATOM 659 O O . TYR A 1 84 ? -17.402 -4.715 14.921 1.00 90.88 84 TYR A O 1
ATOM 667 N N . LEU A 1 85 ? -16.640 -2.823 15.878 1.00 90.69 85 LEU A N 1
ATOM 668 C CA . LEU A 1 85 ? -17.645 -2.789 16.945 1.00 90.69 85 LEU A CA 1
ATOM 669 C C . LEU A 1 85 ? -19.053 -2.557 16.382 1.00 90.69 85 LEU A C 1
ATOM 671 O O . LEU A 1 85 ? -19.983 -3.266 16.752 1.00 90.69 85 LEU A O 1
ATOM 675 N N . GLU A 1 86 ? -19.208 -1.636 15.431 1.00 88.56 86 GLU A N 1
ATOM 676 C CA . GLU A 1 86 ? -20.475 -1.368 14.740 1.00 88.56 86 GLU A CA 1
ATOM 677 C C . GLU A 1 86 ? -20.949 -2.554 13.890 1.00 88.56 86 GLU A C 1
ATOM 679 O O . GLU A 1 86 ? -22.145 -2.823 13.784 1.00 88.56 86 GLU A O 1
ATOM 684 N N . SER A 1 87 ? -20.022 -3.275 13.260 1.00 87.56 87 SER A N 1
ATOM 685 C CA . SER A 1 87 ? -20.346 -4.502 12.526 1.00 87.56 87 SER A CA 1
ATOM 686 C C . SER A 1 87 ? -20.778 -5.627 13.478 1.00 87.56 87 SER A C 1
ATOM 688 O O . SER A 1 87 ? -21.780 -6.314 13.252 1.00 87.56 87 SER A O 1
ATOM 690 N N . ALA A 1 88 ? -20.063 -5.784 14.595 1.00 86.50 88 ALA A N 1
ATOM 691 C CA . ALA A 1 88 ? -20.382 -6.768 15.623 1.00 86.50 88 ALA A CA 1
ATOM 692 C C . ALA A 1 88 ? -21.719 -6.477 16.325 1.00 86.50 88 ALA A C 1
ATOM 694 O O . ALA A 1 88 ? -22.453 -7.415 16.625 1.00 86.50 88 ALA A O 1
ATOM 695 N N . SER A 1 89 ? -22.069 -5.210 16.555 1.00 86.06 89 SER A N 1
ATOM 696 C CA . SER A 1 89 ? -23.355 -4.846 17.158 1.00 86.06 89 SER A CA 1
ATOM 697 C C . SER A 1 89 ? -24.533 -5.099 16.216 1.00 86.06 89 SER A C 1
ATOM 699 O O . SER A 1 89 ? -25.553 -5.613 16.652 1.00 86.06 89 SER A O 1
ATOM 701 N N . LYS A 1 90 ? -24.390 -4.844 14.908 1.00 82.81 90 LYS A N 1
ATOM 702 C CA . LYS A 1 90 ? -25.441 -5.138 13.909 1.00 82.81 90 LYS A CA 1
ATOM 703 C C . LYS A 1 90 ? -25.739 -6.630 13.746 1.00 82.81 90 LYS A C 1
ATOM 705 O O . LYS A 1 90 ? -26.820 -6.988 13.292 1.00 82.81 90 LYS A O 1
ATOM 710 N N . SER A 1 91 ? -24.776 -7.491 14.069 1.00 78.75 91 SER A N 1
ATOM 711 C CA . SER A 1 91 ? -24.906 -8.949 13.952 1.00 78.75 91 SER A CA 1
ATOM 712 C C . SER A 1 91 ? -25.408 -9.626 15.230 1.00 78.75 91 SER A C 1
ATOM 714 O O . SER A 1 91 ? -25.658 -10.832 15.208 1.00 78.75 91 SER A O 1
ATOM 716 N N . ARG A 1 92 ? -25.584 -8.881 16.332 1.00 76.88 92 ARG A N 1
ATOM 717 C CA . ARG A 1 92 ? -26.045 -9.412 17.622 1.00 76.88 92 ARG A CA 1
ATOM 718 C C . ARG A 1 92 ? -27.381 -8.786 18.040 1.00 76.88 92 ARG A C 1
ATOM 720 O O . ARG A 1 92 ? -27.584 -7.597 17.821 1.00 76.88 92 ARG A O 1
ATOM 727 N N . PRO A 1 93 ? -28.279 -9.558 18.676 1.00 69.12 93 PRO A N 1
ATOM 728 C CA . PRO A 1 93 ? -29.516 -9.018 19.240 1.00 69.12 93 PRO A CA 1
ATOM 729 C C . PRO A 1 93 ? -29.294 -8.256 20.560 1.00 69.12 93 PRO A C 1
ATOM 731 O O . PRO A 1 93 ? -30.123 -7.430 20.930 1.00 69.12 93 PRO A O 1
ATOM 734 N N . GLU A 1 94 ? -28.190 -8.517 21.265 1.00 75.62 94 GLU A N 1
ATOM 735 C CA . GLU A 1 94 ? -27.859 -7.892 22.550 1.00 75.62 94 GLU A CA 1
ATOM 736 C C . GLU A 1 94 ? -26.815 -6.769 22.377 1.00 75.62 94 GLU A C 1
ATOM 738 O O . GLU A 1 94 ? -25.885 -6.931 21.576 1.00 75.62 94 GLU A O 1
ATOM 743 N N . PRO A 1 95 ? -26.930 -5.642 23.114 1.00 69.44 95 PRO A N 1
ATOM 744 C CA . PRO A 1 95 ? -25.955 -4.554 23.060 1.00 69.44 95 PRO A CA 1
ATOM 745 C C . PRO A 1 95 ? -24.552 -5.015 23.474 1.00 69.44 95 PRO A C 1
ATOM 747 O O . PRO A 1 95 ? -24.401 -5.864 24.352 1.00 69.44 95 PRO A O 1
ATOM 750 N N . LEU A 1 96 ? -23.518 -4.426 22.866 1.00 67.50 96 LEU A N 1
ATOM 751 C CA . LEU A 1 96 ? -22.144 -4.614 23.335 1.00 67.50 96 LEU A CA 1
ATOM 752 C C . LEU A 1 96 ? -21.967 -3.931 24.713 1.00 67.50 96 LEU A C 1
ATOM 754 O O . LEU A 1 96 ? -22.557 -2.864 24.898 1.00 67.50 96 LEU A O 1
ATOM 758 N N . PRO A 1 97 ? -21.199 -4.531 25.650 1.00 66.81 97 PRO A N 1
ATOM 759 C CA . PRO A 1 97 ? -20.915 -3.949 26.967 1.00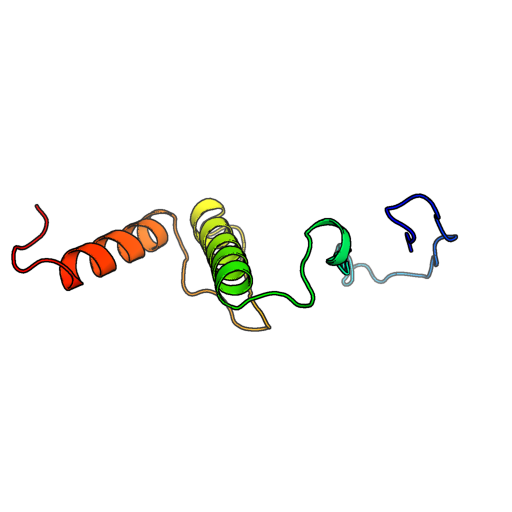 66.81 97 PRO A CA 1
ATOM 760 C C . PRO A 1 97 ? -20.248 -2.573 26.910 1.00 66.81 97 PRO A C 1
ATOM 762 O O . PRO A 1 97 ? -19.471 -2.332 25.954 1.00 66.81 97 PRO A O 1
#

Foldseek 3Di:
DADDVNPDDDDDDDDDDDPVRPDDDDDDDDPCVVVVDPDQDPVNVVVVVVVLLVCCAVVAQPDFGDDPNHTDPHRYVVSSVVVVQVVVQVVDPDHDD